Protein AF-A0A3R6V578-F1 (afdb_monomer_lite)

Foldseek 3Di:
DQLLVVDDPVRLQCCCCPPVVHGSVPQDSVNSVVVVVVVVVPDVVVVVVVLVVVVVVVVVVCVVVPDDDPVVVVNVVVVVVVVVVVVVVVPD

pLDDT: mean 72.69, std 12.1, range [42.75, 89.75]

Organism: NCBI:txid157072

Radius of gyration: 16.76 Å; chains: 1; bounding box: 35×36×42 Å

Structure (mmCIF, N/CA/C/O backbone):
data_AF-A0A3R6V578-F1
#
_entry.id   AF-A0A3R6V578-F1
#
loop_
_atom_site.group_PDB
_atom_site.id
_atom_site.type_symbol
_atom_site.label_atom_id
_atom_site.label_alt_id
_atom_site.label_comp_id
_atom_site.label_asym_id
_atom_site.label_entity_id
_atom_site.label_seq_id
_atom_site.pdbx_PDB_ins_code
_atom_site.Cartn_x
_atom_site.Cartn_y
_atom_site.Cartn_z
_atom_site.occupancy
_atom_site.B_iso_or_equiv
_atom_site.auth_seq_id
_atom_site.auth_comp_id
_atom_site.auth_asym_id
_atom_site.auth_atom_id
_atom_site.pdbx_PDB_model_num
ATOM 1 N N . MET A 1 1 ? 16.849 6.331 -13.435 1.00 72.31 1 MET A N 1
ATOM 2 C CA . MET A 1 1 ? 16.993 5.698 -12.108 1.00 72.31 1 MET A CA 1
ATOM 3 C C . MET A 1 1 ? 15.775 4.806 -11.912 1.00 72.31 1 MET A C 1
ATOM 5 O O . MET A 1 1 ? 14.703 5.288 -12.261 1.00 72.31 1 MET A O 1
ATOM 9 N N . PRO A 1 2 ? 15.915 3.533 -11.497 1.00 78.56 2 PRO A N 1
ATOM 10 C CA . PRO A 1 2 ? 14.778 2.617 -11.442 1.00 78.56 2 PRO A CA 1
ATOM 11 C C . PRO A 1 2 ? 13.798 2.991 -10.317 1.00 78.56 2 PRO A C 1
ATOM 13 O O . PRO A 1 2 ? 14.244 3.227 -9.197 1.00 78.56 2 PRO A O 1
ATOM 16 N N . VAL A 1 3 ? 12.490 3.009 -10.578 1.00 79.12 3 VAL A N 1
ATOM 17 C CA . VAL A 1 3 ? 11.410 3.249 -9.600 1.00 79.12 3 VAL A CA 1
ATOM 18 C C . VAL A 1 3 ? 11.514 2.262 -8.444 1.00 79.12 3 VAL A C 1
ATOM 20 O O . VAL A 1 3 ? 11.498 2.658 -7.280 1.00 79.12 3 VAL A O 1
ATOM 23 N N . GLY A 1 4 ? 11.753 0.985 -8.752 1.00 73.44 4 GLY A N 1
ATOM 24 C CA . GLY A 1 4 ? 11.935 -0.045 -7.732 1.00 73.44 4 GLY A CA 1
ATOM 25 C C . GLY A 1 4 ? 13.208 0.109 -6.886 1.00 73.44 4 GLY A C 1
ATOM 26 O O . GLY A 1 4 ? 13.400 -0.683 -5.965 1.00 73.44 4 GLY A O 1
ATOM 27 N N . ALA A 1 5 ? 14.098 1.057 -7.200 1.00 81.31 5 ALA A N 1
ATOM 28 C CA . ALA A 1 5 ? 15.294 1.378 -6.415 1.00 81.31 5 ALA A CA 1
ATOM 29 C C . ALA A 1 5 ? 15.105 2.596 -5.490 1.00 81.31 5 ALA A C 1
ATOM 31 O O . ALA A 1 5 ? 15.961 2.841 -4.646 1.00 81.31 5 ALA A O 1
ATOM 32 N N . PHE A 1 6 ? 14.001 3.343 -5.625 1.00 81.56 6 PHE A N 1
ATOM 33 C CA . PHE A 1 6 ? 13.621 4.411 -4.687 1.00 81.56 6 PHE A CA 1
ATOM 34 C C . PHE A 1 6 ? 12.899 3.886 -3.441 1.00 81.56 6 PHE A C 1
ATOM 36 O O . PHE A 1 6 ? 12.752 4.607 -2.460 1.00 81.56 6 PHE A O 1
ATOM 43 N N . MET A 1 7 ? 12.442 2.636 -3.477 1.00 83.12 7 MET A N 1
ATOM 44 C CA . MET A 1 7 ? 11.719 2.005 -2.379 1.00 83.12 7 MET A CA 1
ATOM 45 C C . MET A 1 7 ? 12.672 1.213 -1.487 1.00 83.12 7 MET A C 1
ATOM 47 O O . MET A 1 7 ? 13.506 0.452 -1.982 1.00 83.12 7 MET A O 1
ATOM 51 N N . ASP A 1 8 ? 12.498 1.333 -0.170 1.00 86.75 8 ASP A N 1
ATOM 52 C CA . ASP A 1 8 ? 13.160 0.447 0.788 1.00 86.75 8 ASP A CA 1
ATOM 53 C C . ASP A 1 8 ? 12.744 -1.024 0.543 1.00 86.75 8 ASP A C 1
ATOM 55 O O . ASP A 1 8 ? 11.579 -1.286 0.208 1.00 86.75 8 ASP A O 1
ATOM 59 N N . PRO A 1 9 ? 13.660 -2.000 0.701 1.00 83.38 9 PRO A N 1
ATOM 60 C CA . PRO A 1 9 ? 13.390 -3.425 0.505 1.00 83.38 9 PRO A CA 1
ATOM 61 C C . PRO A 1 9 ? 12.137 -3.957 1.215 1.00 83.38 9 PRO A C 1
ATOM 63 O O . PRO A 1 9 ? 11.451 -4.817 0.659 1.00 83.38 9 PRO A O 1
ATOM 66 N N . PHE A 1 10 ? 11.787 -3.450 2.398 1.00 82.38 10 PHE A N 1
ATOM 67 C CA . PHE A 1 10 ? 10.579 -3.869 3.107 1.00 82.38 10 PHE A CA 1
ATOM 68 C C . PHE A 1 10 ? 9.306 -3.413 2.387 1.00 82.38 10 PHE A C 1
ATOM 70 O O . PHE A 1 10 ? 8.392 -4.210 2.152 1.00 82.38 10 PHE A O 1
ATOM 77 N N . SER A 1 11 ? 9.259 -2.140 1.992 1.00 83.19 11 SER A N 1
ATOM 78 C CA . SER A 1 11 ? 8.147 -1.569 1.225 1.00 83.19 11 SER A CA 1
ATOM 79 C C . SER A 1 11 ? 8.005 -2.271 -0.121 1.00 83.19 11 SER A C 1
ATOM 81 O O . SER A 1 11 ? 6.909 -2.684 -0.498 1.00 83.19 11 SER A O 1
ATOM 83 N N . LYS A 1 12 ? 9.132 -2.513 -0.796 1.00 85.88 12 LYS A N 1
ATOM 84 C CA . LYS A 1 12 ? 9.182 -3.225 -2.072 1.00 85.88 12 LYS A CA 1
ATOM 85 C C . LYS A 1 12 ? 8.627 -4.650 -1.958 1.00 85.88 12 LYS A C 1
ATOM 87 O O . LYS A 1 12 ? 7.825 -5.061 -2.793 1.00 85.88 12 LYS A O 1
ATOM 92 N N . GLN A 1 13 ? 8.983 -5.389 -0.905 1.00 85.88 13 GLN A N 1
ATOM 93 C CA . GLN A 1 13 ? 8.447 -6.732 -0.658 1.00 85.88 13 GLN A CA 1
ATOM 94 C C . GLN A 1 13 ? 6.938 -6.716 -0.389 1.00 85.88 13 GLN A C 1
ATOM 96 O O . GLN A 1 13 ? 6.208 -7.562 -0.912 1.00 85.88 13 GLN A O 1
ATOM 101 N N . ARG A 1 14 ? 6.460 -5.767 0.422 1.00 86.06 14 ARG A N 1
ATOM 102 C CA . ARG A 1 14 ? 5.033 -5.643 0.748 1.00 86.06 14 ARG A CA 1
ATOM 103 C C . ARG A 1 14 ? 4.197 -5.320 -0.483 1.00 86.06 14 ARG A C 1
ATOM 105 O O . ARG A 1 14 ? 3.215 -6.011 -0.714 1.00 86.06 14 ARG A O 1
ATOM 112 N N . ILE A 1 15 ? 4.609 -4.342 -1.287 1.00 87.00 15 ILE A N 1
ATOM 113 C CA . ILE A 1 15 ? 3.883 -3.946 -2.504 1.00 87.00 15 ILE A CA 1
ATOM 114 C C . ILE A 1 15 ? 3.886 -5.087 -3.526 1.00 87.00 15 ILE A C 1
ATOM 116 O O . ILE A 1 15 ? 2.844 -5.429 -4.081 1.00 87.00 15 ILE A O 1
ATOM 120 N N . ALA A 1 16 ? 5.032 -5.746 -3.722 1.00 87.94 16 ALA A N 1
ATOM 121 C CA . ALA A 1 16 ? 5.114 -6.884 -4.631 1.00 87.94 16 ALA A CA 1
ATOM 122 C C . ALA A 1 16 ? 4.141 -8.008 -4.226 1.00 87.94 16 ALA A C 1
ATOM 124 O O . ALA A 1 16 ? 3.444 -8.5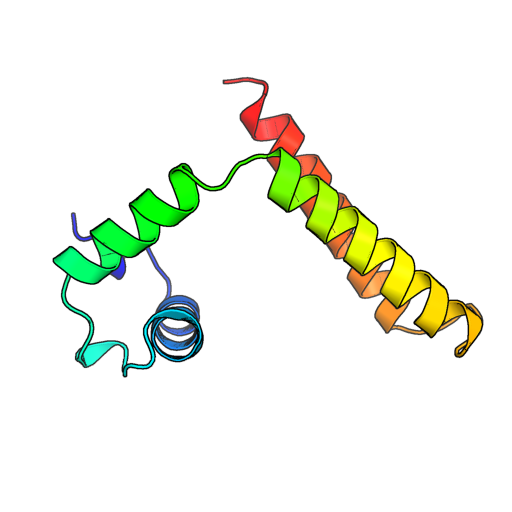54 -5.081 1.00 87.94 16 ALA A O 1
ATOM 125 N N . THR A 1 17 ? 4.048 -8.301 -2.925 1.00 87.31 17 THR A N 1
ATOM 126 C CA . THR A 1 17 ? 3.191 -9.376 -2.403 1.00 87.31 17 THR A CA 1
ATOM 127 C C . THR A 1 17 ? 1.709 -8.993 -2.417 1.00 87.31 17 THR A C 1
ATOM 129 O O . THR A 1 17 ? 0.889 -9.792 -2.861 1.00 87.31 17 THR A O 1
ATOM 132 N N . SER A 1 18 ? 1.363 -7.796 -1.935 1.00 82.62 18 SER A N 1
ATOM 133 C CA . SER A 1 18 ? -0.029 -7.354 -1.781 1.00 82.62 18 SER A CA 1
ATOM 134 C C . SER A 1 18 ? -0.679 -6.957 -3.102 1.00 82.62 18 SER A C 1
ATOM 136 O O . SER A 1 18 ? -1.804 -7.364 -3.366 1.00 82.62 18 SER A O 1
ATOM 138 N N . ASP A 1 19 ? 0.029 -6.181 -3.920 1.00 84.25 19 ASP A N 1
ATOM 139 C CA . ASP A 1 19 ? -0.551 -5.494 -5.078 1.00 84.25 19 ASP A CA 1
ATOM 140 C C . ASP A 1 19 ? -0.250 -6.229 -6.385 1.00 84.25 19 ASP A C 1
ATOM 142 O O . ASP A 1 19 ? -1.093 -6.392 -7.265 1.00 84.25 19 ASP A O 1
ATOM 146 N N . LEU A 1 20 ? 0.976 -6.740 -6.506 1.00 85.31 20 LEU A N 1
ATOM 147 C CA . LEU A 1 20 ? 1.445 -7.372 -7.738 1.00 85.31 20 LEU A CA 1
ATOM 148 C C . LEU A 1 20 ? 1.341 -8.901 -7.704 1.00 85.31 20 LEU A C 1
ATOM 150 O O . LEU A 1 20 ? 1.533 -9.532 -8.750 1.00 85.31 20 LEU A O 1
ATOM 154 N N . GLY A 1 21 ? 1.048 -9.481 -6.532 1.00 86.62 21 GLY A N 1
ATOM 155 C CA . GLY A 1 21 ? 0.932 -10.922 -6.292 1.00 86.62 21 GLY A CA 1
ATOM 156 C C . GLY A 1 21 ? 2.214 -11.708 -6.585 1.00 86.62 21 GLY A C 1
ATOM 157 O O . GLY A 1 21 ? 2.144 -12.880 -6.958 1.00 86.62 21 GLY A O 1
ATOM 158 N N . LYS A 1 22 ? 3.383 -11.064 -6.504 1.00 86.00 22 LYS A N 1
ATOM 159 C CA . LYS A 1 22 ? 4.687 -11.610 -6.914 1.00 86.00 22 LYS A CA 1
ATOM 160 C C . LYS A 1 22 ? 5.756 -11.391 -5.844 1.00 86.00 22 LYS A C 1
ATOM 162 O O . LYS A 1 22 ? 5.633 -10.513 -4.997 1.00 86.00 22 LYS A O 1
ATOM 167 N N . SER A 1 23 ? 6.842 -12.162 -5.909 1.00 84.88 23 SER A N 1
ATOM 168 C CA . SER A 1 23 ? 8.068 -11.816 -5.178 1.00 84.88 23 SER A CA 1
ATOM 169 C C . SER A 1 23 ? 8.680 -10.544 -5.763 1.00 84.88 23 SER A C 1
ATOM 171 O O . SER A 1 23 ? 8.573 -10.320 -6.969 1.00 84.88 23 SER A O 1
ATOM 173 N N . HIS A 1 24 ? 9.345 -9.721 -4.947 1.00 79.31 24 HIS A N 1
ATOM 174 C CA . HIS A 1 24 ? 9.930 -8.468 -5.430 1.00 79.31 24 HIS A CA 1
ATOM 175 C C . HIS A 1 24 ? 11.020 -8.679 -6.495 1.00 79.31 24 HIS A C 1
ATOM 177 O O . HIS A 1 24 ? 11.197 -7.805 -7.344 1.00 79.31 24 HIS A O 1
ATOM 183 N N . ASP A 1 25 ? 11.720 -9.820 -6.464 1.00 83.25 25 ASP A N 1
ATOM 184 C CA . ASP A 1 25 ? 12.712 -10.231 -7.470 1.00 83.25 25 ASP A CA 1
ATOM 185 C C . ASP A 1 25 ? 12.080 -10.514 -8.845 1.00 83.25 25 ASP A C 1
ATOM 187 O O . ASP A 1 25 ? 12.718 -10.326 -9.878 1.00 83.25 25 ASP A O 1
ATOM 191 N N . ASP A 1 26 ? 10.803 -10.909 -8.873 1.00 86.94 26 ASP A N 1
ATOM 192 C CA . ASP A 1 26 ? 10.057 -11.252 -10.092 1.00 86.94 26 ASP A CA 1
ATOM 193 C C . ASP A 1 26 ? 9.285 -10.059 -10.687 1.00 86.94 26 ASP A C 1
ATOM 195 O O . ASP A 1 26 ? 8.596 -10.184 -11.713 1.00 86.94 26 ASP A O 1
ATOM 199 N N . VAL A 1 27 ? 9.345 -8.891 -10.037 1.00 86.06 27 VAL A N 1
ATOM 200 C CA . VAL A 1 27 ? 8.688 -7.677 -10.521 1.00 86.06 27 VAL A CA 1
ATOM 201 C C . VAL A 1 27 ? 9.632 -6.919 -11.443 1.00 86.06 27 VAL A C 1
ATOM 203 O O . VAL A 1 27 ? 10.645 -6.358 -11.026 1.00 86.06 27 VAL A O 1
ATOM 206 N N . THR A 1 28 ? 9.260 -6.863 -12.720 1.00 89.75 28 THR A N 1
ATOM 207 C CA . THR A 1 28 ? 9.987 -6.089 -13.722 1.00 89.75 28 THR A CA 1
ATOM 208 C C . THR A 1 28 ? 9.829 -4.592 -13.487 1.00 89.75 28 THR A C 1
ATOM 210 O O . THR A 1 28 ? 8.801 -4.116 -13.005 1.00 89.75 28 THR A O 1
ATOM 213 N N . GLU A 1 29 ? 10.825 -3.823 -13.916 1.00 87.44 29 GLU A N 1
ATOM 214 C CA . GLU A 1 29 ? 10.808 -2.365 -13.794 1.00 87.44 29 GLU A CA 1
ATOM 215 C C . GLU A 1 29 ? 9.599 -1.720 -14.491 1.00 87.44 29 GLU A C 1
ATOM 217 O O . GLU A 1 29 ? 8.988 -0.804 -13.956 1.00 87.44 29 GLU A O 1
ATOM 222 N N . ALA A 1 30 ? 9.172 -2.257 -15.638 1.00 87.50 30 ALA A N 1
ATOM 223 C CA . ALA A 1 30 ? 7.962 -1.797 -16.319 1.00 87.50 30 ALA A CA 1
ATOM 224 C C . ALA A 1 30 ? 6.697 -1.960 -15.458 1.00 87.50 30 ALA A C 1
ATOM 226 O O . ALA A 1 30 ? 5.782 -1.146 -15.542 1.00 87.50 30 ALA A O 1
ATOM 227 N N . LYS A 1 31 ? 6.649 -2.997 -14.615 1.00 86.94 31 LYS A N 1
ATOM 228 C CA . LYS A 1 31 ? 5.522 -3.251 -13.719 1.00 86.94 31 LYS A CA 1
ATOM 229 C C . LYS A 1 31 ? 5.563 -2.349 -12.483 1.00 86.94 31 LYS A C 1
ATOM 231 O O . LYS A 1 31 ? 4.507 -1.899 -12.056 1.00 86.94 31 LYS A O 1
ATOM 236 N N . TRP A 1 32 ? 6.755 -2.010 -11.984 1.00 87.69 32 TRP A N 1
ATOM 237 C CA . TRP A 1 32 ? 6.929 -0.959 -10.971 1.00 87.69 32 TRP A CA 1
ATOM 238 C C . TRP A 1 32 ? 6.489 0.415 -11.482 1.00 87.69 32 TRP A C 1
ATOM 240 O O . TRP A 1 32 ? 5.795 1.134 -10.773 1.00 87.69 32 TRP A O 1
ATOM 250 N N . VAL A 1 33 ? 6.848 0.760 -12.721 1.00 85.25 33 VAL A N 1
ATOM 251 C CA . VAL A 1 33 ? 6.434 2.020 -13.356 1.00 85.25 33 VAL A CA 1
ATOM 252 C C . VAL A 1 33 ? 4.921 2.062 -13.568 1.00 85.25 33 VAL A C 1
ATOM 254 O O . VAL A 1 33 ? 4.305 3.070 -13.250 1.00 85.25 33 VAL A O 1
ATOM 257 N N . ALA A 1 34 ? 4.315 0.980 -14.068 1.00 87.50 34 ALA A N 1
ATOM 258 C CA . ALA A 1 34 ? 2.865 0.910 -14.250 1.00 87.50 34 ALA A CA 1
ATOM 259 C C . ALA A 1 34 ? 2.118 1.074 -12.919 1.00 87.50 34 ALA A C 1
ATOM 261 O O . ALA A 1 34 ? 1.229 1.910 -12.833 1.00 87.50 34 ALA A O 1
ATOM 262 N N . TRP A 1 35 ? 2.547 0.354 -11.878 1.00 85.75 35 TRP A N 1
ATOM 263 C CA . TRP A 1 35 ? 1.981 0.462 -10.532 1.00 85.75 35 TRP A CA 1
ATOM 264 C C . TRP A 1 35 ? 2.079 1.886 -9.968 1.00 85.75 35 TRP A C 1
ATOM 266 O O . TRP A 1 35 ? 1.106 2.435 -9.466 1.00 85.75 35 TRP A O 1
ATOM 276 N N . PHE A 1 36 ? 3.246 2.519 -10.106 1.00 81.94 36 PHE A N 1
ATOM 277 C CA . PHE A 1 36 ? 3.466 3.873 -9.599 1.00 81.94 36 PHE A CA 1
ATOM 278 C C . PHE A 1 36 ? 2.629 4.928 -10.337 1.00 81.94 36 PHE A C 1
ATOM 280 O O . PHE A 1 36 ? 2.205 5.913 -9.743 1.00 81.94 36 PHE A O 1
ATOM 287 N N . MET A 1 37 ? 2.397 4.737 -11.637 1.00 80.31 37 MET A N 1
ATOM 288 C CA . MET A 1 37 ? 1.561 5.638 -12.433 1.00 80.31 37 MET A CA 1
ATOM 289 C C . MET A 1 37 ? 0.072 5.416 -12.162 1.00 80.31 37 MET A C 1
ATOM 291 O O . MET A 1 37 ? -0.673 6.385 -12.139 1.00 80.31 37 MET A O 1
ATOM 295 N N . GLU A 1 38 ? -0.350 4.180 -11.894 1.00 77.50 38 GLU A N 1
ATOM 296 C CA . GLU A 1 38 ? -1.729 3.867 -11.502 1.00 77.50 38 GLU A CA 1
ATOM 297 C C . GLU A 1 38 ? -2.102 4.554 -10.180 1.00 77.50 38 GLU A C 1
ATOM 299 O O . GLU A 1 38 ? -3.151 5.183 -10.093 1.00 77.50 38 GLU A O 1
ATOM 304 N N . ALA A 1 39 ? -1.185 4.571 -9.205 1.00 67.25 39 ALA A N 1
ATOM 305 C CA . ALA A 1 39 ? -1.360 5.313 -7.953 1.00 67.25 39 ALA A CA 1
ATOM 306 C C . ALA A 1 39 ? -1.460 6.841 -8.144 1.00 67.25 39 ALA A C 1
ATOM 308 O O . ALA A 1 39 ? -1.976 7.541 -7.280 1.00 67.25 39 ALA A O 1
ATOM 309 N N . ARG A 1 40 ? -0.962 7.382 -9.265 1.00 62.59 40 ARG A N 1
ATOM 310 C CA . ARG A 1 40 ? -1.073 8.812 -9.595 1.00 62.59 40 ARG A CA 1
ATOM 311 C C . ARG A 1 40 ? -2.438 9.170 -10.191 1.00 62.59 40 ARG A C 1
ATOM 313 O O . ARG A 1 40 ? -2.856 10.318 -10.074 1.00 62.59 40 ARG A O 1
ATOM 320 N N . ASP A 1 41 ? -3.087 8.216 -10.851 1.00 63.62 41 ASP A N 1
ATOM 321 C CA . ASP A 1 41 ? -4.444 8.354 -11.391 1.00 63.62 41 ASP A CA 1
ATOM 322 C C . ASP A 1 41 ? -5.526 8.022 -10.343 1.00 63.62 41 ASP A C 1
ATOM 324 O O . ASP A 1 41 ? -6.716 8.160 -10.629 1.00 63.62 41 ASP A O 1
ATOM 328 N N . GLU A 1 42 ? -5.139 7.604 -9.130 1.00 63.38 42 GLU A N 1
ATOM 329 C CA . GLU A 1 42 ? -6.080 7.381 -8.032 1.00 63.38 42 GLU A CA 1
ATOM 330 C C . GLU A 1 42 ? -6.690 8.719 -7.581 1.00 63.38 42 GLU A C 1
ATOM 332 O O . GLU A 1 42 ? -5.995 9.669 -7.213 1.00 63.38 42 GLU A O 1
ATOM 337 N N . ASP A 1 43 ? -8.017 8.813 -7.687 1.00 62.19 43 ASP A N 1
ATOM 338 C CA . ASP A 1 43 ? -8.752 10.059 -7.498 1.00 62.19 43 ASP A CA 1
ATOM 339 C C . ASP A 1 43 ? -8.757 10.467 -6.009 1.00 62.19 43 ASP A C 1
ATOM 341 O O . ASP A 1 43 ? -9.061 9.636 -5.145 1.00 62.19 43 ASP A O 1
ATOM 345 N N . PRO A 1 44 ? -8.487 11.740 -5.666 1.00 63.09 44 PRO A N 1
ATOM 346 C CA . PRO A 1 44 ? -8.503 12.207 -4.277 1.00 63.09 44 PRO A CA 1
ATOM 347 C C . PRO A 1 44 ? -9.854 11.968 -3.572 1.00 63.09 44 PRO A C 1
ATOM 349 O O . PRO A 1 44 ? -9.907 11.867 -2.345 1.00 63.09 44 PRO A O 1
ATOM 352 N N . VAL A 1 45 ? -10.953 11.813 -4.320 1.00 62.12 45 VAL A N 1
ATOM 353 C CA . VAL A 1 45 ? -12.273 11.455 -3.783 1.00 62.12 45 VAL A CA 1
ATOM 354 C C . VAL A 1 45 ? -12.316 10.010 -3.274 1.00 62.12 45 VAL A C 1
ATOM 356 O O . VAL A 1 45 ? -12.990 9.744 -2.275 1.00 62.12 45 VAL A O 1
ATOM 359 N N . GLU A 1 46 ? -11.602 9.074 -3.905 1.00 68.75 46 GLU A N 1
ATOM 360 C CA . GLU A 1 46 ? -11.518 7.677 -3.449 1.00 68.75 46 GLU A CA 1
ATOM 361 C C . GLU A 1 46 ? -10.721 7.580 -2.141 1.00 68.75 46 GLU A C 1
ATOM 363 O O . GLU A 1 46 ? -11.117 6.846 -1.228 1.00 68.75 46 GLU A O 1
ATOM 368 N N . LEU A 1 47 ? -9.669 8.394 -2.000 1.00 67.62 47 LEU A N 1
ATOM 369 C CA . LEU A 1 47 ? -8.895 8.499 -0.765 1.00 67.62 47 LEU A CA 1
ATOM 370 C C . LEU A 1 47 ? -9.729 9.104 0.380 1.00 67.62 47 LEU A C 1
ATOM 372 O O . LEU A 1 47 ? -9.805 8.497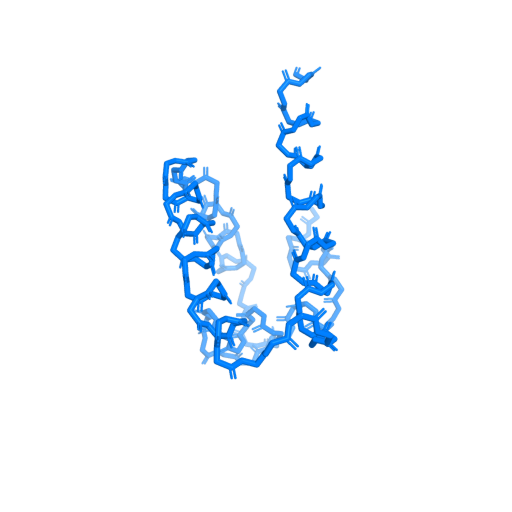 1.450 1.00 67.62 47 LEU A O 1
ATOM 376 N N . ASP A 1 48 ? -10.435 10.223 0.165 1.00 69.00 48 ASP A N 1
ATOM 377 C CA . ASP A 1 48 ? -11.333 10.811 1.182 1.00 69.00 48 ASP A CA 1
ATOM 378 C C . ASP A 1 48 ? -12.455 9.831 1.580 1.00 69.00 48 ASP A C 1
ATOM 380 O O . ASP A 1 48 ? -12.779 9.660 2.761 1.00 69.00 48 ASP A O 1
ATOM 384 N N . ALA A 1 49 ? -13.014 9.104 0.607 1.00 73.62 49 ALA A N 1
ATOM 385 C CA . ALA A 1 49 ? -14.018 8.075 0.859 1.00 73.62 49 ALA A CA 1
ATOM 386 C C . ALA A 1 49 ? -13.457 6.900 1.678 1.00 73.62 49 ALA A C 1
ATOM 388 O O . ALA A 1 49 ? -14.148 6.383 2.566 1.00 73.62 49 ALA A O 1
ATOM 389 N N . LEU A 1 50 ? -12.217 6.479 1.414 1.00 72.31 50 LEU A N 1
ATOM 390 C CA . LEU A 1 50 ? -11.529 5.444 2.180 1.00 72.31 50 LEU A CA 1
ATOM 391 C C . LEU A 1 50 ? -11.242 5.910 3.613 1.00 72.31 50 LEU A C 1
ATOM 393 O O . LEU A 1 50 ? -11.545 5.172 4.555 1.00 72.31 50 LEU A O 1
ATOM 397 N N . ILE A 1 51 ? -10.752 7.139 3.795 1.00 73.31 51 ILE A N 1
ATOM 398 C CA . ILE A 1 51 ? -10.515 7.750 5.112 1.00 73.31 51 ILE A CA 1
ATOM 399 C C . ILE A 1 51 ? -11.813 7.779 5.919 1.00 73.31 51 ILE A C 1
ATOM 401 O O . ILE A 1 51 ? -11.843 7.289 7.049 1.00 73.31 51 ILE A O 1
ATOM 405 N N . ARG A 1 52 ? -12.921 8.260 5.340 1.00 75.19 52 ARG A N 1
ATOM 406 C CA . ARG A 1 52 ? -14.227 8.280 6.021 1.00 75.19 52 ARG A CA 1
ATOM 407 C C . ARG A 1 52 ? -14.712 6.883 6.391 1.00 75.19 52 ARG A C 1
ATOM 409 O O . ARG A 1 52 ? -15.230 6.684 7.489 1.00 75.19 52 ARG A O 1
ATOM 416 N N . ARG A 1 53 ? -14.554 5.896 5.502 1.00 75.94 53 ARG A N 1
ATOM 417 C CA . ARG A 1 53 ? -14.931 4.499 5.787 1.00 75.94 53 ARG A CA 1
ATOM 418 C C . ARG A 1 53 ? -14.096 3.912 6.923 1.00 75.94 53 ARG A C 1
ATOM 420 O O . ARG A 1 53 ? -14.666 3.267 7.800 1.00 75.94 53 ARG A O 1
ATOM 427 N N . LEU A 1 54 ? -12.789 4.170 6.946 1.00 73.88 54 LEU A N 1
ATOM 428 C CA . LEU A 1 54 ? -11.896 3.751 8.030 1.00 73.88 54 LEU A CA 1
ATOM 429 C C . LEU A 1 54 ? -12.251 4.441 9.350 1.00 73.88 54 LEU A C 1
ATOM 431 O O . LEU A 1 54 ? -12.353 3.770 10.373 1.00 73.88 54 LEU A O 1
ATOM 435 N N . GLN A 1 55 ? -12.524 5.746 9.331 1.00 70.31 55 GLN A N 1
ATOM 436 C CA . GLN A 1 55 ? -12.986 6.491 10.504 1.00 70.31 55 GLN A CA 1
ATOM 437 C C . GLN A 1 55 ? -14.286 5.911 11.066 1.00 70.3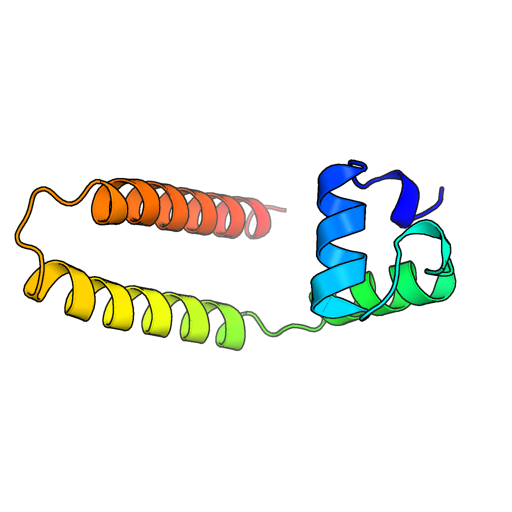1 55 GLN A C 1
ATOM 439 O O . GLN A 1 55 ? -14.379 5.715 12.273 1.00 70.31 55 GLN A O 1
ATOM 444 N N . ILE A 1 56 ? -15.267 5.585 10.216 1.00 74.62 56 ILE A N 1
ATOM 445 C CA . ILE A 1 56 ? -16.540 4.979 10.639 1.00 74.62 56 ILE A CA 1
ATOM 446 C C . ILE A 1 56 ? -16.320 3.570 11.197 1.00 74.62 56 ILE A C 1
ATOM 448 O O . ILE A 1 56 ? -16.853 3.253 12.260 1.00 74.62 56 ILE A O 1
ATOM 452 N N . ALA A 1 57 ? -15.538 2.732 10.511 1.00 67.12 57 ALA A N 1
ATOM 453 C CA . ALA A 1 57 ? -15.246 1.370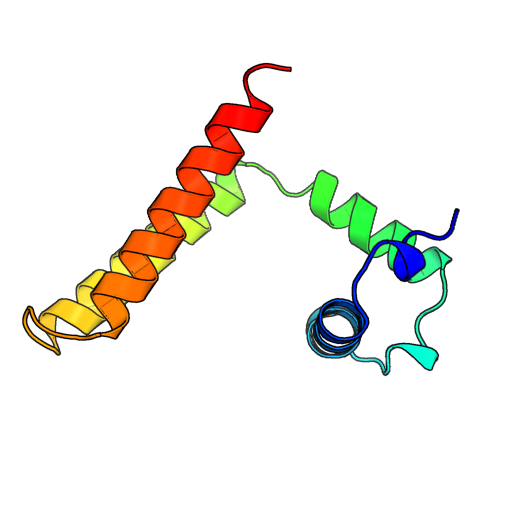 10.951 1.00 67.12 57 ALA A CA 1
ATOM 454 C C . ALA A 1 57 ? -14.522 1.363 12.303 1.00 67.12 57 ALA A C 1
ATOM 456 O O . ALA A 1 57 ? -14.890 0.606 13.197 1.00 67.12 57 ALA A O 1
ATOM 457 N N . VAL A 1 58 ? -13.560 2.267 12.497 1.00 63.69 58 VAL A N 1
ATOM 458 C CA . VAL A 1 58 ? -12.832 2.385 13.763 1.00 63.69 58 VAL A CA 1
ATOM 459 C C . VAL A 1 58 ? -13.663 3.079 14.840 1.00 63.69 58 VAL A C 1
ATOM 461 O O . VAL A 1 58 ? -13.554 2.703 16.003 1.00 63.69 58 VAL A O 1
ATOM 464 N N . GLN A 1 59 ? -14.550 4.023 14.508 1.00 61.47 59 GLN A N 1
ATOM 465 C CA . GLN A 1 59 ? -15.547 4.531 15.462 1.00 61.47 59 GLN A CA 1
ATOM 466 C C . GLN A 1 59 ? -16.480 3.418 15.945 1.00 61.47 59 GLN A C 1
ATOM 468 O O . GLN A 1 59 ? -16.825 3.368 17.123 1.00 61.47 59 GLN A O 1
ATOM 473 N N . PHE A 1 60 ? -16.870 2.509 15.049 1.00 54.81 60 PHE A N 1
ATOM 474 C CA . PHE A 1 60 ? -17.610 1.303 15.405 1.00 54.81 60 PHE A CA 1
ATOM 475 C C . PHE A 1 60 ? -16.797 0.408 16.350 1.00 54.81 60 PHE A C 1
ATOM 477 O O . PHE A 1 60 ? -17.306 0.024 17.402 1.00 54.81 60 PHE A O 1
ATOM 484 N N . ASP A 1 61 ? -15.527 0.154 16.036 1.00 52.97 61 ASP A N 1
ATOM 485 C CA . ASP A 1 61 ? -14.620 -0.671 16.847 1.00 52.97 61 ASP A CA 1
ATOM 486 C C . ASP A 1 61 ? -14.303 -0.045 18.225 1.00 52.97 61 ASP A C 1
ATOM 488 O O . ASP A 1 61 ? -14.249 -0.730 19.244 1.00 52.97 61 ASP A O 1
ATOM 492 N N . THR A 1 62 ? -14.180 1.282 18.306 1.00 44.97 62 THR A N 1
ATOM 493 C CA . THR A 1 62 ? -13.937 2.037 19.556 1.00 44.97 62 THR A CA 1
ATOM 494 C C . THR A 1 62 ? -15.193 2.242 20.401 1.00 44.97 62 THR A C 1
ATOM 496 O O . THR A 1 62 ? -15.095 2.350 21.623 1.00 44.97 62 THR A O 1
ATOM 499 N N . ARG A 1 63 ? -16.394 2.228 19.805 1.00 54.66 63 ARG A N 1
ATOM 500 C CA . ARG A 1 63 ? -17.650 2.093 20.567 1.00 54.66 63 ARG A CA 1
ATOM 501 C C . ARG A 1 63 ? -17.751 0.727 21.246 1.00 54.66 63 ARG A C 1
ATOM 503 O O . ARG A 1 63 ? -18.377 0.627 22.298 1.00 54.66 63 ARG A O 1
ATOM 510 N N . ILE A 1 64 ? -17.148 -0.301 20.645 1.00 53.25 64 ILE A N 1
ATOM 511 C CA . ILE A 1 64 ? -17.090 -1.668 21.178 1.00 53.25 64 ILE A CA 1
ATOM 512 C C . ILE A 1 64 ? -15.980 -1.798 22.240 1.00 53.25 64 ILE A C 1
ATOM 514 O O . ILE A 1 64 ? -16.178 -2.469 23.251 1.00 53.25 64 ILE A O 1
ATOM 518 N N . LEU A 1 65 ? -14.847 -1.110 22.066 1.00 51.72 65 LEU A N 1
ATOM 519 C CA . LEU A 1 65 ? -13.715 -1.062 23.000 1.00 51.72 65 LEU A CA 1
ATOM 520 C C . LEU A 1 65 ? -13.535 0.359 23.551 1.00 51.72 65 LEU A C 1
ATOM 522 O O . LEU A 1 65 ? -12.736 1.143 23.042 1.00 51.72 65 LEU A O 1
ATOM 526 N N . GLY A 1 66 ? -14.301 0.689 24.592 1.00 48.91 66 GLY A N 1
ATOM 527 C CA . GLY A 1 66 ? -14.344 2.023 25.189 1.00 48.91 66 GLY A CA 1
ATOM 528 C C . GLY A 1 66 ? -12.972 2.665 25.443 1.00 48.91 66 GLY A C 1
ATOM 529 O O . GLY A 1 66 ? -12.117 2.080 26.098 1.00 48.91 66 GLY A O 1
ATOM 530 N N . ALA A 1 67 ? -12.825 3.889 24.927 1.00 51.47 67 ALA A N 1
ATOM 531 C CA . ALA A 1 67 ? -11.998 5.030 25.359 1.00 51.47 67 ALA A CA 1
ATOM 532 C C . ALA A 1 67 ? -10.487 4.875 25.674 1.00 51.47 67 ALA A C 1
ATOM 534 O O . ALA A 1 67 ? -9.824 5.901 25.787 1.00 51.47 67 ALA A O 1
ATOM 535 N N . ASP A 1 68 ? -9.905 3.676 25.755 1.00 55.66 68 ASP A N 1
ATOM 536 C CA . ASP A 1 68 ? -8.473 3.474 26.081 1.00 55.66 68 ASP A CA 1
ATOM 537 C C . ASP A 1 68 ? -7.786 2.455 25.151 1.00 55.66 68 ASP A C 1
ATOM 539 O O . ASP A 1 68 ? -6.766 1.834 25.456 1.00 55.66 68 ASP A O 1
ATOM 543 N N . SER A 1 69 ? -8.362 2.229 23.968 1.00 65.88 69 SER A N 1
ATOM 544 C C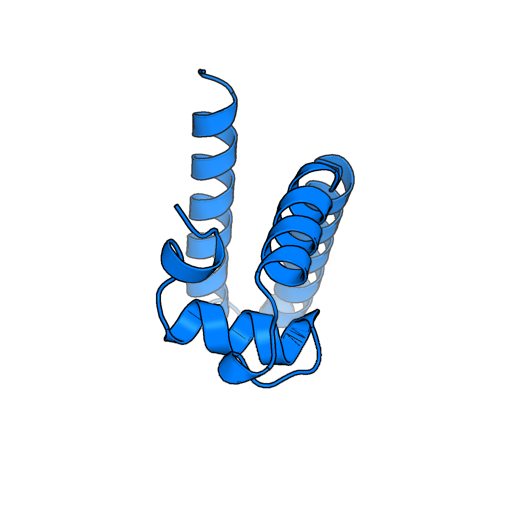A . SER A 1 69 ? -7.761 1.303 23.017 1.00 65.88 69 SER A CA 1
ATOM 545 C C . SER A 1 69 ? -6.550 1.952 22.351 1.00 65.88 69 SER A C 1
ATOM 547 O O . SER A 1 69 ? -6.669 2.946 21.632 1.00 65.88 69 SER A O 1
ATOM 549 N N . ARG A 1 70 ? -5.374 1.336 22.530 1.00 64.00 70 ARG A N 1
ATOM 550 C CA . ARG A 1 70 ? -4.113 1.659 21.831 1.00 64.00 70 ARG A CA 1
ATOM 551 C C . ARG A 1 70 ? -4.307 1.831 20.315 1.00 64.00 70 ARG A C 1
ATOM 553 O O . ARG A 1 70 ? -3.589 2.608 19.696 1.00 64.00 70 ARG A O 1
ATOM 560 N N . VAL A 1 71 ? -5.301 1.147 19.745 1.00 63.84 71 VAL A N 1
ATOM 561 C CA . VAL A 1 71 ? -5.699 1.235 18.334 1.00 63.84 71 VAL A CA 1
ATOM 562 C C . VAL A 1 71 ? -6.236 2.625 17.974 1.00 63.84 71 VAL A C 1
ATOM 564 O O . VAL A 1 71 ? -5.862 3.157 16.937 1.00 63.84 71 VAL A O 1
ATOM 567 N N . SER A 1 72 ? -7.021 3.261 18.850 1.00 68.19 72 SER A N 1
ATOM 568 C CA . SER A 1 72 ? -7.566 4.605 18.614 1.00 68.19 72 SER A CA 1
ATOM 569 C C . SER A 1 72 ? -6.463 5.658 18.504 1.00 68.19 72 SER A C 1
ATOM 571 O O . SER A 1 72 ? -6.533 6.518 17.638 1.00 68.19 72 SER A O 1
ATOM 573 N N . ARG A 1 73 ? -5.419 5.577 19.342 1.00 71.75 73 ARG A N 1
ATOM 574 C CA . ARG A 1 73 ? -4.284 6.520 19.304 1.00 71.75 73 ARG A CA 1
ATOM 575 C C . ARG A 1 73 ? -3.414 6.344 18.065 1.00 71.75 73 ARG A C 1
ATOM 577 O O . ARG A 1 73 ? -2.959 7.332 17.500 1.00 71.75 73 ARG A O 1
ATOM 584 N N . VAL A 1 74 ? -3.175 5.095 17.660 1.00 77.25 74 VAL A N 1
ATOM 585 C CA . VAL A 1 74 ? -2.425 4.805 16.430 1.00 77.25 74 VAL A CA 1
ATOM 586 C C . VAL A 1 74 ? -3.194 5.315 15.215 1.00 77.25 74 VAL A C 1
ATOM 588 O O . VAL A 1 74 ? -2.577 5.872 14.316 1.00 77.25 74 VAL A O 1
ATOM 591 N N . LEU A 1 75 ? -4.523 5.185 15.214 1.00 69.69 75 LEU A N 1
ATOM 592 C CA . LEU A 1 75 ? -5.349 5.692 14.125 1.00 69.69 75 LEU A CA 1
ATOM 593 C C . LEU A 1 75 ? -5.375 7.221 14.067 1.00 69.69 75 LEU A C 1
ATOM 595 O O . LEU A 1 75 ? -5.227 7.783 12.993 1.00 69.69 75 LEU A O 1
ATOM 599 N N . ASP A 1 76 ? -5.518 7.881 15.215 1.00 73.50 76 ASP A N 1
ATOM 600 C CA . ASP A 1 76 ? -5.487 9.343 15.319 1.00 73.50 76 ASP A CA 1
ATOM 601 C C . ASP A 1 76 ? -4.160 9.910 14.786 1.00 73.50 76 ASP A C 1
ATOM 603 O O . ASP A 1 76 ? -4.143 10.827 13.971 1.00 73.50 76 ASP A O 1
ATOM 607 N N . SER A 1 77 ? -3.042 9.258 15.129 1.00 77.62 77 SER A N 1
ATOM 608 C CA . SER A 1 77 ? -1.722 9.610 14.588 1.00 77.62 77 SER A CA 1
ATOM 609 C C . SER A 1 77 ? -1.616 9.386 13.075 1.00 77.62 77 SER A C 1
ATOM 611 O O . SER A 1 77 ? -0.905 10.125 12.401 1.00 77.62 77 SER A O 1
ATOM 613 N N . LEU A 1 78 ? -2.304 8.375 12.534 1.00 78.50 78 LEU A N 1
ATOM 614 C CA . LEU A 1 78 ? -2.309 8.078 11.099 1.00 78.50 78 LEU A CA 1
ATOM 615 C C . LEU A 1 78 ? -3.163 9.078 10.308 1.00 78.50 78 LEU A C 1
ATOM 617 O O . LEU A 1 78 ? -2.761 9.484 9.225 1.00 78.50 78 LEU A O 1
ATOM 621 N N . ILE A 1 79 ? -4.310 9.487 10.859 1.00 77.06 79 ILE A N 1
ATOM 622 C CA . ILE A 1 79 ? -5.182 10.518 10.277 1.00 77.06 79 ILE A CA 1
ATOM 623 C C . ILE A 1 79 ? -4.441 11.856 10.230 1.00 77.06 79 ILE A C 1
ATOM 625 O O . ILE A 1 79 ? -4.370 12.465 9.169 1.00 77.06 79 ILE A O 1
ATOM 629 N N . LEU A 1 80 ? -3.791 12.245 11.332 1.00 80.88 80 LEU A N 1
ATOM 630 C CA . LEU A 1 80 ? -2.983 13.466 11.388 1.00 80.88 80 LEU A CA 1
ATOM 631 C C . LEU A 1 80 ? -1.822 13.462 10.384 1.00 80.88 80 LEU A C 1
ATOM 633 O O . LEU A 1 80 ? -1.504 14.503 9.816 1.00 80.88 80 LEU A O 1
ATOM 637 N N . ALA A 1 81 ? -1.184 12.308 10.163 1.00 75.94 81 ALA A N 1
ATOM 638 C CA . ALA A 1 81 ? -0.124 12.182 9.165 1.00 75.94 81 ALA A CA 1
ATOM 639 C C . ALA A 1 81 ? -0.667 12.341 7.737 1.00 75.94 81 ALA A C 1
ATOM 641 O O . ALA A 1 81 ? -0.059 13.038 6.934 1.00 75.94 81 ALA A O 1
ATOM 642 N N . LEU A 1 82 ? -1.831 11.753 7.442 1.00 69.75 82 LEU A N 1
ATOM 643 C CA . LEU A 1 82 ? -2.473 11.895 6.134 1.00 69.75 82 LEU A CA 1
ATOM 644 C C . LEU A 1 82 ? -2.921 13.336 5.851 1.00 69.75 82 LEU A C 1
ATOM 646 O O . LEU A 1 82 ? -2.735 13.822 4.743 1.00 69.75 82 LEU A O 1
ATOM 650 N N . GLU A 1 83 ? -3.490 14.024 6.844 1.00 73.31 83 GLU A N 1
ATOM 651 C CA . GLU A 1 83 ? -3.895 15.429 6.705 1.00 73.31 83 GLU A CA 1
ATOM 652 C C . GLU A 1 83 ? -2.689 16.358 6.478 1.00 73.31 83 GLU A C 1
ATOM 654 O O . GLU A 1 83 ? -2.798 17.347 5.755 1.00 73.31 83 GLU A O 1
ATOM 659 N N . ALA A 1 84 ? -1.532 16.045 7.071 1.00 72.94 84 ALA A N 1
ATOM 660 C CA . ALA A 1 84 ? -0.304 16.809 6.865 1.00 72.94 84 ALA A CA 1
ATOM 661 C C . ALA A 1 84 ? 0.276 16.622 5.450 1.00 72.94 84 ALA A C 1
ATOM 663 O O . ALA A 1 84 ? 0.686 17.607 4.837 1.00 72.94 84 ALA A O 1
ATOM 664 N N . ASP A 1 85 ? 0.271 15.394 4.923 1.00 66.75 85 ASP A N 1
ATOM 665 C CA . ASP A 1 85 ? 0.708 15.096 3.550 1.00 66.75 85 ASP A CA 1
ATOM 666 C C . ASP A 1 85 ? -0.195 15.783 2.505 1.00 66.75 85 ASP A C 1
ATOM 668 O O . ASP A 1 85 ? 0.300 16.354 1.534 1.00 66.75 85 ASP A O 1
ATOM 672 N N . ASP A 1 86 ? -1.513 15.823 2.733 1.00 61.38 86 ASP A N 1
ATOM 673 C CA . ASP A 1 86 ? -2.462 16.522 1.852 1.00 61.38 86 ASP A CA 1
ATOM 674 C C . ASP A 1 86 ? -2.206 18.045 1.814 1.00 61.38 86 ASP A C 1
ATOM 676 O O . ASP A 1 86 ? -2.185 18.661 0.748 1.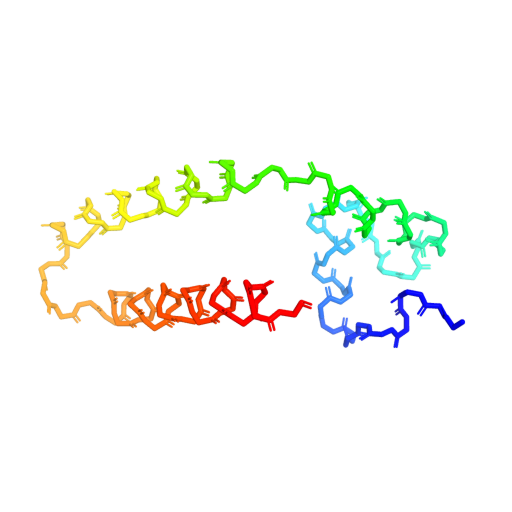00 61.38 86 ASP A O 1
ATOM 680 N N . GLN A 1 87 ? -1.903 18.661 2.965 1.00 56.47 87 GLN A N 1
ATOM 681 C CA . GLN A 1 87 ? -1.555 20.088 3.046 1.00 56.47 87 GLN A CA 1
ATOM 682 C C . GLN A 1 87 ? -0.220 20.423 2.360 1.00 56.47 87 GLN A C 1
ATOM 684 O O . GLN A 1 87 ? -0.072 21.520 1.812 1.00 56.47 87 GLN A O 1
ATOM 689 N N . GLU A 1 88 ? 0.751 19.508 2.391 1.00 55.12 88 GLU A N 1
ATOM 690 C CA . GLU A 1 88 ? 2.059 19.696 1.755 1.00 55.12 88 GLU A CA 1
ATOM 691 C C . GLU A 1 88 ? 1.953 19.636 0.220 1.00 55.12 88 GLU A C 1
ATOM 693 O O . GLU A 1 88 ? 2.604 20.416 -0.479 1.00 55.12 88 GLU A O 1
ATOM 698 N N . LEU A 1 89 ? 1.052 18.802 -0.310 1.00 52.84 89 LEU A N 1
ATOM 699 C CA . LEU A 1 89 ? 0.778 18.692 -1.747 1.00 52.84 89 LEU A CA 1
ATOM 700 C C . LEU A 1 89 ? -0.014 19.880 -2.328 1.00 52.84 89 LEU A C 1
ATOM 702 O O . LEU A 1 89 ? 0.043 20.111 -3.535 1.00 52.84 89 LEU A O 1
ATOM 706 N N . VAL A 1 90 ? -0.721 20.657 -1.499 1.00 50.66 90 VAL A N 1
ATOM 707 C CA . VAL A 1 90 ? -1.497 21.845 -1.923 1.00 50.66 90 VAL A CA 1
ATOM 708 C C . VAL A 1 90 ? -0.629 23.110 -2.072 1.00 50.66 90 VAL A C 1
ATOM 710 O O . VAL A 1 90 ? -1.052 24.079 -2.706 1.00 50.66 90 VAL A O 1
ATOM 713 N N . LEU A 1 91 ? 0.587 23.129 -1.514 1.00 54.22 91 LEU A N 1
ATOM 714 C CA . LEU A 1 91 ? 1.458 24.316 -1.475 1.00 54.22 91 LEU A CA 1
ATOM 715 C C . LEU A 1 91 ? 2.592 24.334 -2.522 1.00 54.22 91 LEU A C 1
ATOM 717 O O . LEU A 1 91 ? 3.442 25.227 -2.458 1.00 54.22 91 LEU A O 1
ATOM 721 N N . GLN A 1 92 ? 2.603 23.410 -3.490 1.00 42.75 92 GLN A N 1
ATOM 722 C CA . GLN A 1 92 ? 3.621 23.328 -4.551 1.00 42.75 92 GLN A CA 1
ATOM 723 C C . GLN A 1 92 ? 3.033 23.551 -5.948 1.00 42.75 92 GLN A C 1
ATOM 725 O O . GLN A 1 92 ? 3.703 24.243 -6.751 1.00 42.75 92 GLN A O 1
#

Secondary structure (DSSP, 8-state):
--GGGTS-HHHHHHHHHHTSSS-GGG--HHHHHHHHHHTTSS-HHHHHHHHHHHHHHHHHHHHHS-S--HHHHHHHHHHHHHHHHHHHHTT-

Sequence (92 aa):
MPVGAFMDPFSKQRIATSDLGKSHDDVTEAKWVAWFMEARDEDPVELDALIRRLQIAVQFDTRILGADSRVSRVLDSLILALEADDQELVLQ